Protein AF-A0A958V125-F1 (afdb_monomer)

pLDDT: mean 87.2, std 12.67, range [40.59, 97.62]

Foldseek 3Di:
DPDDQDPVNVQVVVCVVVVHAPFDRVDDPDCVSVPHDDDDDDDDDADQQCPLPAHPVVCVVQVHDSNDNQQQPQPNHPPHGVVRVRVVVVCVVVVVVVVD

Solvent-accessible surface area (backbone atoms only — not comparable to full-atom values): 6417 Å² total; per-residue (Å²): 124,85,80,83,68,52,77,66,53,52,47,54,52,51,23,62,77,68,77,47,50,94,43,81,87,64,66,74,94,46,60,66,69,75,76,41,76,81,84,75,85,80,72,86,75,74,64,46,77,52,69,56,83,60,38,41,71,59,30,59,76,72,73,49,59,54,78,50,73,47,34,85,37,52,87,84,32,98,87,41,30,37,48,55,52,50,59,51,58,74,47,42,70,61,60,58,66,62,78,113

Radius of gyration: 20.4 Å; Cα contacts (8 Å, |Δi|>4): 77; chains: 1; bounding box: 45×37×43 Å

Secondary structure (DSSP, 8-state):
------HHHHHHHHHHHHT--SSTTS--SSGGGGT-S-----PPPPP-SS-SSS-HHHHHHHT--TTS--TTS-SS-SSS-HHHHHHHHHHHHHHHHT--

Sequence (100 aa):
MVRFRDSVDMRIINDTEHGSTTYKNGIIDSQNDVGGWPVLKLEKAAPDADGDGIPDSWEKEHSLNINENDAAMFTLSDTYTNIEVYANSLVQEIAENEYK

Mean predicted aligned error: 8.01 Å

Structure (mmCIF, N/CA/C/O backbone):
data_AF-A0A958V125-F1
#
_entry.id   AF-A0A958V125-F1
#
loop_
_atom_site.group_PDB
_atom_site.id
_atom_site.type_symbol
_atom_site.label_atom_id
_atom_site.label_alt_id
_atom_site.label_comp_id
_atom_site.label_asym_id
_atom_site.label_entity_id
_atom_site.label_seq_id
_atom_site.pdbx_PDB_ins_code
_atom_site.Cartn_x
_atom_site.Cartn_y
_atom_site.Cartn_z
_atom_site.occupancy
_atom_site.B_iso_or_equiv
_atom_site.auth_seq_id
_atom_site.auth_comp_id
_atom_site.auth_asym_id
_atom_site.auth_atom_id
_atom_site.pdbx_PDB_model_num
ATOM 1 N N . MET A 1 1 ? -6.947 -17.711 6.287 1.00 52.81 1 MET A N 1
ATOM 2 C CA . MET A 1 1 ? -7.487 -16.376 6.624 1.00 52.81 1 MET A CA 1
ATOM 3 C C . MET A 1 1 ? -7.630 -16.266 8.136 1.00 52.81 1 MET A C 1
ATOM 5 O O . MET A 1 1 ? -8.711 -16.540 8.662 1.00 52.81 1 MET A O 1
ATOM 9 N N . VAL A 1 2 ? -6.581 -15.861 8.851 1.00 48.44 2 VAL A N 1
ATOM 10 C CA . VAL A 1 2 ? -6.744 -15.369 10.222 1.00 48.44 2 VAL A CA 1
ATOM 11 C C . VAL A 1 2 ? -7.346 -13.973 10.125 1.00 48.44 2 VAL A C 1
ATOM 13 O O . VAL A 1 2 ? -6.743 -13.034 9.616 1.00 48.44 2 VAL A O 1
ATOM 16 N N . ARG A 1 3 ? -8.598 -13.832 10.557 1.00 64.19 3 ARG A N 1
ATOM 17 C CA . ARG A 1 3 ? -9.248 -12.522 10.616 1.00 64.19 3 ARG A CA 1
ATOM 18 C C . ARG A 1 3 ? -8.599 -11.726 11.742 1.00 64.19 3 ARG A C 1
ATOM 20 O O . ARG A 1 3 ? -8.932 -11.943 12.904 1.00 64.19 3 ARG A O 1
ATOM 27 N N . PHE A 1 4 ? -7.687 -10.820 11.404 1.00 77.56 4 PHE A N 1
ATOM 28 C CA . PHE A 1 4 ? -7.241 -9.808 12.350 1.00 77.56 4 PHE A CA 1
ATOM 29 C C . PHE A 1 4 ? -8.407 -8.850 12.596 1.00 77.56 4 PHE A C 1
ATOM 31 O O . PHE A 1 4 ? -8.894 -8.217 11.663 1.00 77.56 4 PHE A O 1
ATOM 38 N N . ARG A 1 5 ? -8.903 -8.826 13.834 1.00 84.69 5 ARG A N 1
ATOM 39 C CA . ARG A 1 5 ? -9.929 -7.883 14.280 1.00 84.69 5 ARG A CA 1
ATOM 40 C C . ARG A 1 5 ? -9.227 -6.767 15.028 1.00 84.69 5 ARG A C 1
ATOM 42 O O . ARG A 1 5 ? -8.599 -7.032 16.054 1.00 84.69 5 ARG A O 1
ATOM 49 N N . ASP A 1 6 ? -9.316 -5.551 14.514 1.00 83.88 6 ASP A N 1
ATOM 50 C CA . ASP A 1 6 ? -8.780 -4.393 15.216 1.00 83.88 6 ASP A CA 1
ATOM 51 C C . ASP A 1 6 ? -9.735 -3.909 16.328 1.00 83.88 6 ASP A C 1
ATOM 53 O O . ASP A 1 6 ? -10.769 -4.516 16.631 1.00 83.88 6 ASP A O 1
ATOM 57 N N . SER A 1 7 ? -9.379 -2.814 16.998 1.00 84.38 7 SER A N 1
ATOM 58 C CA . SER A 1 7 ? -10.215 -2.255 18.064 1.00 84.38 7 SER A CA 1
ATOM 59 C C . SER A 1 7 ? -11.578 -1.763 17.562 1.00 84.38 7 SER A C 1
ATOM 61 O O . SER A 1 7 ? -12.550 -1.782 18.321 1.00 84.38 7 SER A O 1
ATOM 63 N N . VAL A 1 8 ? -11.670 -1.343 16.298 1.00 85.12 8 VAL A N 1
ATOM 64 C CA . VAL A 1 8 ? -12.912 -0.891 15.668 1.00 85.12 8 VAL A CA 1
ATOM 65 C C . VAL A 1 8 ? -13.800 -2.092 15.369 1.00 85.12 8 VAL A C 1
ATOM 67 O O . VAL A 1 8 ? -14.969 -2.082 15.753 1.00 85.12 8 VAL A O 1
ATOM 70 N N . ASP A 1 9 ? -13.247 -3.145 14.772 1.00 88.06 9 ASP A N 1
ATOM 71 C CA . ASP A 1 9 ? -13.936 -4.416 14.554 1.00 88.06 9 ASP A CA 1
ATOM 72 C C . ASP A 1 9 ? -14.540 -4.966 15.851 1.00 88.06 9 ASP A C 1
ATOM 74 O O . ASP A 1 9 ? -15.724 -5.308 15.906 1.00 88.06 9 ASP A O 1
ATOM 78 N N . MET A 1 10 ? -13.722 -5.041 16.906 1.00 89.44 10 MET A N 1
ATOM 79 C CA . MET A 1 10 ? -14.131 -5.578 18.204 1.00 89.44 10 MET A CA 1
ATOM 80 C C . MET A 1 10 ? -15.271 -4.768 18.818 1.00 89.44 10 MET A C 1
ATOM 82 O O . MET A 1 10 ? -16.217 -5.343 19.357 1.00 89.44 10 MET A O 1
ATOM 86 N N . ARG A 1 11 ? -15.221 -3.437 18.690 1.00 88.75 11 ARG A N 1
ATOM 87 C CA . ARG A 1 11 ? -16.301 -2.560 19.147 1.00 88.75 11 ARG A CA 1
ATOM 88 C C . ARG A 1 11 ? -17.607 -2.851 18.417 1.00 88.75 11 ARG A C 1
ATOM 90 O O . ARG A 1 11 ? -18.635 -3.003 19.066 1.00 88.75 11 ARG A O 1
ATOM 97 N N . ILE A 1 12 ? -17.575 -2.923 17.085 1.00 88.56 12 ILE A N 1
ATOM 98 C CA . ILE A 1 12 ? -18.785 -3.143 16.283 1.00 88.56 12 ILE A CA 1
ATOM 99 C C . ILE A 1 12 ? -19.406 -4.508 16.589 1.00 88.56 12 ILE A C 1
ATOM 101 O O . ILE A 1 12 ? -20.628 -4.605 16.700 1.00 88.56 12 ILE A O 1
ATOM 105 N N . ILE A 1 13 ? -18.583 -5.544 16.777 1.00 91.44 13 ILE A N 1
ATOM 106 C CA . ILE A 1 13 ? -19.057 -6.867 17.202 1.00 91.44 13 ILE A CA 1
ATOM 107 C C . ILE A 1 13 ? -19.780 -6.764 18.549 1.00 91.44 13 ILE A C 1
ATOM 109 O O . ILE A 1 13 ? -20.919 -7.209 18.655 1.00 91.44 13 ILE A O 1
ATOM 113 N N . ASN A 1 14 ? -19.157 -6.126 19.543 1.00 92.06 14 ASN A N 1
ATOM 114 C CA . ASN A 1 14 ? -19.729 -5.999 20.880 1.00 92.06 14 ASN A CA 1
ATOM 115 C C . ASN A 1 14 ? -21.041 -5.194 20.887 1.00 92.06 14 ASN A C 1
ATOM 117 O O . ASN A 1 14 ? -22.019 -5.627 21.490 1.00 92.06 14 ASN A O 1
ATOM 121 N N . ASP A 1 15 ? -21.080 -4.055 20.192 1.00 92.44 15 ASP A N 1
ATOM 122 C CA . ASP A 1 15 ? -22.279 -3.216 20.062 1.00 92.44 15 ASP A CA 1
ATOM 123 C C . ASP A 1 15 ? -23.436 -3.990 19.414 1.00 92.44 15 ASP A C 1
ATOM 125 O O . ASP A 1 15 ? -24.571 -3.958 19.894 1.00 92.44 15 ASP A O 1
ATOM 129 N N . THR A 1 16 ? -23.127 -4.759 18.366 1.00 91.88 16 THR A N 1
ATOM 130 C CA . THR A 1 16 ? -24.107 -5.597 17.664 1.00 91.88 16 THR A CA 1
ATOM 131 C C . THR A 1 16 ? -24.628 -6.723 18.555 1.00 91.88 16 THR A C 1
ATOM 133 O O . THR A 1 16 ? -25.833 -6.959 18.597 1.00 91.88 16 THR A O 1
ATOM 136 N N . GLU A 1 17 ? -23.741 -7.411 19.278 1.00 95.56 17 GLU A N 1
ATOM 137 C CA . GLU A 1 17 ? -24.094 -8.538 20.149 1.00 95.56 17 GLU A CA 1
ATOM 138 C C . GLU A 1 17 ? -24.990 -8.109 21.319 1.00 95.56 17 GLU A C 1
ATOM 140 O O . GLU A 1 17 ? -25.928 -8.820 21.678 1.00 95.56 17 GLU A O 1
ATOM 145 N N . HIS A 1 18 ? -24.749 -6.921 21.875 1.00 93.62 18 HIS A N 1
ATOM 146 C CA . HIS A 1 18 ? -25.472 -6.423 23.046 1.00 93.62 18 HIS A CA 1
ATOM 147 C C . HIS A 1 18 ? -26.650 -5.504 22.693 1.00 93.62 18 HIS A C 1
ATOM 149 O O . HIS A 1 18 ? -27.368 -5.060 23.591 1.00 93.62 18 HIS A O 1
ATOM 155 N N . GLY A 1 19 ? -26.860 -5.201 21.406 1.00 91.12 19 GLY A N 1
ATOM 156 C CA . GLY A 1 19 ? -27.869 -4.235 20.963 1.00 91.12 19 GLY A CA 1
ATOM 157 C C . GLY A 1 19 ? -27.649 -2.840 21.5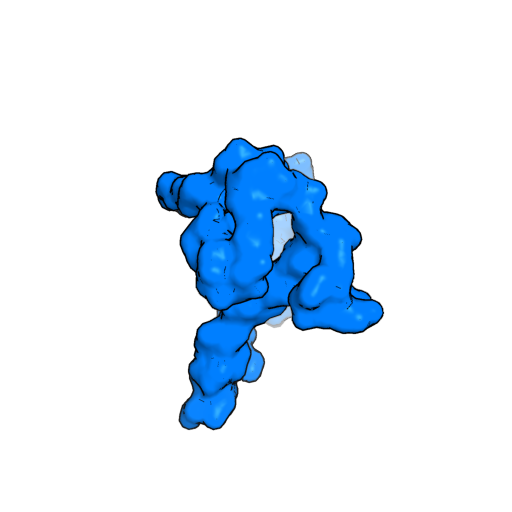57 1.00 91.12 19 GLY A C 1
ATOM 158 O O . GLY A 1 19 ? -28.610 -2.111 21.806 1.00 91.12 19 GLY A O 1
ATOM 159 N N . SER A 1 20 ? -26.392 -2.492 21.834 1.00 91.50 20 SER A N 1
ATOM 160 C CA . SER A 1 20 ? -25.980 -1.235 22.453 1.00 91.50 20 SER A CA 1
ATOM 161 C C . SER A 1 20 ? -25.103 -0.429 21.508 1.00 91.50 20 SER A C 1
ATOM 163 O O . SER A 1 20 ? -24.631 -0.927 20.493 1.00 91.50 20 SER A O 1
ATOM 165 N N . THR A 1 21 ? -24.846 0.825 21.858 1.00 88.88 21 THR A N 1
ATOM 166 C CA . THR A 1 21 ? -23.938 1.680 21.096 1.00 88.88 21 THR A CA 1
ATOM 167 C C . THR A 1 21 ? -22.880 2.229 22.032 1.00 88.88 21 THR A C 1
ATOM 169 O O . THR A 1 21 ? -23.212 2.934 22.986 1.00 88.88 21 THR A O 1
ATOM 172 N N . THR A 1 22 ? -21.610 1.939 21.757 1.00 86.56 22 THR A N 1
ATOM 173 C CA . THR A 1 22 ? -20.486 2.433 22.564 1.00 86.56 22 THR A CA 1
ATOM 174 C C . THR A 1 22 ? -20.405 3.964 22.524 1.00 86.56 22 THR A C 1
ATOM 176 O O . THR A 1 22 ? -20.009 4.589 23.507 1.00 86.56 22 THR A O 1
ATOM 179 N N . TYR A 1 23 ? -20.815 4.586 21.413 1.00 84.25 23 TYR A N 1
ATOM 180 C CA . TYR A 1 23 ? -20.732 6.033 21.222 1.00 84.25 23 TYR A CA 1
ATOM 181 C C . TYR A 1 23 ? -22.076 6.645 20.822 1.00 84.25 23 TYR A C 1
ATOM 183 O O . TYR A 1 23 ? -22.735 6.177 19.892 1.00 84.25 23 TYR A O 1
ATOM 191 N N . LYS A 1 24 ? -22.446 7.732 21.516 1.00 80.75 24 LYS A N 1
ATOM 192 C CA . LYS A 1 24 ? -23.682 8.508 21.309 1.00 80.75 24 LYS A CA 1
ATOM 193 C C . LYS A 1 24 ? -24.912 7.589 21.211 1.00 80.75 24 LYS A C 1
ATOM 195 O O . LYS A 1 24 ? -25.148 6.780 22.100 1.00 80.75 24 LYS A O 1
ATOM 200 N N . ASN A 1 25 ? -25.697 7.741 20.150 1.00 84.44 25 ASN A N 1
ATOM 201 C CA . ASN A 1 25 ? -26.846 6.919 19.781 1.00 84.44 25 ASN A CA 1
ATOM 202 C C . ASN A 1 25 ? -26.513 5.977 18.606 1.00 84.44 25 ASN A C 1
ATOM 204 O O . ASN A 1 25 ? -27.395 5.640 17.819 1.00 84.44 25 ASN A O 1
ATOM 208 N N . GLY A 1 26 ? -25.237 5.609 18.444 1.00 81.12 26 GLY A N 1
ATOM 209 C CA . GLY A 1 26 ? -24.745 4.767 17.349 1.00 81.12 26 GLY A CA 1
ATOM 210 C C . GLY A 1 26 ? -24.359 5.523 16.080 1.00 81.12 26 GLY A C 1
ATOM 211 O O . GLY A 1 26 ? -23.776 4.924 15.180 1.00 81.12 26 GLY A O 1
ATOM 212 N N . ILE A 1 27 ? -24.632 6.827 16.006 1.00 85.00 27 ILE A N 1
ATOM 213 C CA . ILE A 1 27 ? -24.209 7.688 14.900 1.00 85.00 27 ILE A CA 1
ATOM 214 C C . ILE A 1 27 ? -23.101 8.606 15.411 1.00 85.00 27 ILE A C 1
ATOM 216 O O . ILE A 1 27 ? -23.258 9.284 16.427 1.00 85.00 27 ILE A O 1
ATOM 220 N N . ILE A 1 28 ? -21.970 8.597 14.711 1.00 85.81 28 ILE A N 1
ATOM 221 C CA . ILE A 1 28 ? -20.823 9.454 15.013 1.00 85.81 28 ILE A CA 1
ATOM 222 C C . ILE A 1 28 ? -20.819 10.635 14.043 1.00 85.81 28 ILE A C 1
ATOM 224 O O . ILE A 1 28 ? -21.074 10.462 12.853 1.00 85.81 28 ILE A O 1
ATOM 228 N N . ASP A 1 29 ? -20.529 11.827 14.553 1.00 89.12 29 ASP A N 1
ATOM 229 C CA . ASP A 1 29 ? -20.478 13.070 13.772 1.00 89.12 29 ASP A CA 1
ATOM 230 C C . ASP A 1 29 ? -19.039 13.393 13.335 1.00 89.12 29 ASP A C 1
ATOM 232 O O . ASP A 1 29 ? -18.806 14.221 12.455 1.00 89.12 29 ASP A O 1
ATOM 236 N N . SER A 1 30 ? -18.053 12.747 13.965 1.00 89.44 30 SER A N 1
ATOM 237 C CA . SER A 1 30 ? -16.632 12.873 13.651 1.00 89.44 30 SER A CA 1
ATOM 238 C C . SER A 1 30 ? -15.882 11.591 14.006 1.00 89.44 30 SER A C 1
ATOM 240 O O . SER A 1 30 ? -16.228 10.895 14.958 1.00 89.44 30 SER A O 1
ATOM 242 N N . GLN A 1 31 ? -14.773 11.330 13.309 1.00 88.06 31 GLN A N 1
ATOM 243 C CA . GLN A 1 31 ? -13.798 10.306 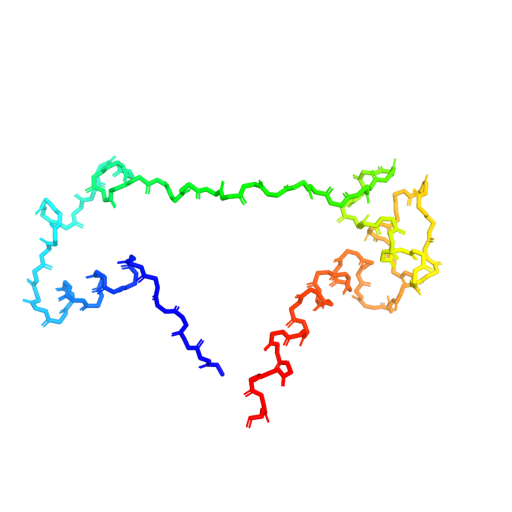13.691 1.00 88.06 31 GLN A CA 1
ATOM 244 C C . GLN A 1 31 ? -13.322 10.462 15.143 1.00 88.06 31 GLN A C 1
ATOM 246 O O . GLN A 1 31 ? -13.008 9.475 15.804 1.00 88.06 31 GLN A O 1
ATOM 251 N N . ASN A 1 32 ? -13.300 11.691 15.667 1.00 89.12 32 ASN A N 1
ATOM 252 C CA . ASN A 1 32 ? -12.881 11.961 17.040 1.00 89.12 32 ASN A CA 1
ATOM 253 C C . ASN A 1 32 ? -13.844 11.364 18.076 1.00 89.12 32 ASN A C 1
ATOM 255 O O . ASN A 1 32 ? -13.407 11.056 19.182 1.00 89.12 32 ASN A O 1
ATOM 259 N N . ASP A 1 33 ? -15.111 11.129 17.717 1.00 86.25 33 ASP A N 1
ATOM 260 C CA . ASP A 1 33 ? -16.087 10.487 18.605 1.00 86.25 33 ASP A CA 1
ATOM 261 C C . ASP A 1 33 ? -15.702 9.037 18.938 1.00 86.25 33 ASP A C 1
ATOM 263 O O . ASP A 1 33 ? -16.192 8.487 19.918 1.00 86.25 33 ASP A O 1
ATOM 267 N N . VAL A 1 34 ? -14.819 8.421 18.141 1.00 84.88 34 VAL A N 1
ATOM 268 C CA . VAL A 1 34 ? -14.392 7.020 18.284 1.00 84.88 34 VAL A CA 1
ATOM 269 C C . VAL A 1 34 ? -12.889 6.855 18.495 1.00 84.88 34 VAL A C 1
ATOM 271 O O . VAL A 1 34 ? -12.351 5.769 18.287 1.00 84.88 34 VAL A O 1
ATOM 274 N N . GLY A 1 35 ? -12.207 7.926 18.908 1.00 84.00 35 GLY A N 1
ATOM 275 C CA . GLY A 1 35 ? -10.764 7.917 19.171 1.00 84.00 35 GLY A CA 1
ATOM 276 C C . GLY A 1 35 ? -9.886 8.422 18.023 1.00 84.00 35 GLY A C 1
ATOM 277 O O . GLY A 1 35 ? -8.669 8.460 18.176 1.00 84.00 35 GLY A O 1
ATOM 278 N N . GLY A 1 36 ? -10.477 8.877 16.916 1.00 88.31 36 GLY A N 1
ATOM 279 C CA . GLY A 1 36 ? -9.757 9.479 15.797 1.00 88.31 36 GLY A CA 1
ATOM 280 C C . GLY A 1 36 ? -9.189 8.470 14.800 1.00 88.31 36 GLY A C 1
ATOM 281 O O . GLY A 1 36 ? -9.438 7.268 14.877 1.00 88.31 36 GLY A O 1
ATOM 282 N N . TRP A 1 37 ? -8.424 8.982 13.834 1.00 85.75 37 TRP A N 1
ATOM 283 C CA . TRP A 1 37 ? -7.650 8.131 12.933 1.00 85.75 37 TRP A CA 1
ATOM 284 C C . TRP A 1 37 ? -6.514 7.451 13.702 1.00 85.75 37 TRP A C 1
ATOM 286 O O . TRP A 1 37 ? -5.900 8.094 14.561 1.00 85.75 37 TRP A O 1
ATOM 296 N N . PRO A 1 38 ? -6.190 6.185 13.392 1.00 82.75 38 PRO A N 1
ATOM 297 C CA . PRO A 1 38 ? -5.019 5.553 13.970 1.00 82.75 38 PRO A CA 1
ATOM 298 C C . PRO A 1 38 ? -3.772 6.366 13.613 1.00 82.75 38 PRO A C 1
ATOM 300 O O . PRO A 1 38 ? -3.608 6.831 12.483 1.00 82.75 38 PRO A O 1
ATOM 303 N N . VAL A 1 39 ? -2.877 6.533 14.584 1.00 83.81 39 VAL A N 1
ATOM 304 C CA . VAL A 1 39 ? -1.569 7.135 14.324 1.00 83.81 39 VAL A CA 1
ATOM 305 C C . VAL A 1 39 ? -0.752 6.127 13.528 1.00 83.81 39 VAL A C 1
ATOM 307 O O . VAL A 1 39 ? -0.329 5.100 14.060 1.00 83.81 39 VAL A O 1
ATOM 310 N N . LEU A 1 40 ? -0.537 6.419 12.248 1.00 82.56 40 LEU A N 1
ATOM 311 C CA . LEU A 1 40 ? 0.314 5.600 11.397 1.00 82.56 40 LEU A CA 1
ATOM 312 C C . LEU A 1 40 ? 1.766 5.784 11.835 1.00 82.56 40 LEU A C 1
ATOM 314 O O . LEU A 1 40 ? 2.302 6.894 11.822 1.00 82.56 40 LEU A O 1
ATOM 318 N N . LYS A 1 41 ? 2.407 4.687 12.242 1.00 82.31 41 LYS A N 1
ATOM 319 C CA . LYS A 1 41 ? 3.853 4.674 12.454 1.00 82.31 41 LYS A CA 1
ATOM 320 C C . LYS A 1 41 ? 4.512 4.739 11.085 1.00 82.31 41 LYS A C 1
ATOM 322 O O . LYS A 1 41 ? 4.490 3.766 10.342 1.00 82.31 41 LYS A O 1
ATOM 327 N N . LEU A 1 42 ? 5.044 5.907 10.752 1.00 80.44 42 LEU A N 1
ATOM 328 C CA . LEU A 1 42 ? 5.793 6.098 9.522 1.00 80.44 42 LEU A CA 1
ATOM 329 C C . LEU A 1 42 ? 7.199 5.546 9.724 1.00 80.44 42 LEU A C 1
ATOM 331 O O . LEU A 1 42 ? 7.962 6.053 10.548 1.00 80.44 42 LEU A O 1
ATOM 335 N N . GLU A 1 43 ? 7.534 4.514 8.968 1.00 83.56 43 GLU A N 1
ATOM 336 C CA . GLU A 1 43 ? 8.921 4.130 8.756 1.00 83.56 43 GLU A CA 1
ATOM 337 C C . GLU A 1 43 ? 9.479 4.885 7.547 1.00 83.56 43 GLU A C 1
ATOM 339 O O . GLU A 1 43 ? 8.739 5.485 6.761 1.00 83.56 43 GLU A O 1
ATOM 344 N N . LYS A 1 44 ? 10.806 4.913 7.416 1.00 87.69 44 LYS A N 1
ATOM 345 C CA . LYS A 1 44 ? 11.433 5.524 6.246 1.00 87.69 44 LYS A CA 1
ATOM 346 C C . LYS A 1 44 ? 11.077 4.675 5.024 1.00 87.69 44 LYS A C 1
ATOM 348 O O . LYS A 1 44 ? 11.424 3.499 4.993 1.00 87.69 44 LYS A O 1
ATOM 353 N N . ALA A 1 45 ? 10.422 5.282 4.036 1.00 87.56 45 ALA A N 1
ATOM 354 C CA . ALA A 1 45 ? 10.125 4.615 2.775 1.00 87.56 45 ALA A CA 1
ATOM 355 C C . ALA A 1 45 ? 11.419 4.135 2.095 1.00 87.56 45 ALA A C 1
ATOM 357 O O . ALA A 1 45 ? 12.479 4.762 2.241 1.00 87.56 45 ALA A O 1
ATOM 358 N N . ALA A 1 46 ? 11.327 3.021 1.368 1.00 93.00 46 ALA A N 1
ATOM 359 C CA . ALA A 1 46 ? 12.425 2.558 0.533 1.00 93.00 46 ALA A CA 1
ATOM 360 C C . ALA A 1 46 ? 12.734 3.604 -0.560 1.00 93.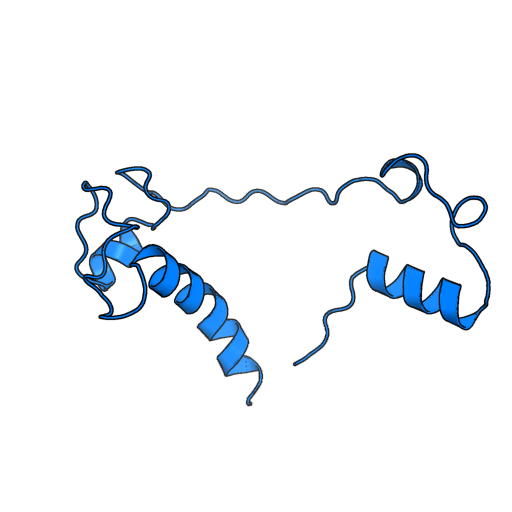00 46 ALA A C 1
ATOM 362 O O . ALA A 1 46 ? 11.829 4.339 -0.958 1.00 93.00 46 ALA A O 1
ATOM 363 N N . PRO A 1 47 ? 13.997 3.726 -1.006 1.00 96.19 47 PRO A N 1
ATOM 364 C CA . PRO A 1 47 ? 14.336 4.569 -2.148 1.00 96.19 47 PRO A CA 1
ATOM 365 C C . PRO A 1 47 ? 13.567 4.142 -3.405 1.00 96.19 47 PRO A C 1
ATOM 367 O O . PRO A 1 47 ? 13.441 2.944 -3.653 1.00 96.19 47 PRO A O 1
ATOM 370 N N . ASP A 1 48 ? 13.091 5.138 -4.140 1.00 96.38 48 ASP A N 1
ATOM 371 C CA . ASP A 1 48 ? 12.379 5.058 -5.417 1.00 96.38 48 ASP A CA 1
ATOM 372 C C . ASP A 1 48 ? 12.872 6.271 -6.228 1.00 96.38 48 ASP A C 1
ATOM 374 O O . ASP A 1 48 ? 12.600 7.426 -5.867 1.00 96.38 48 ASP A O 1
ATOM 378 N N . ALA A 1 49 ? 13.762 6.025 -7.187 1.00 96.62 49 ALA A N 1
ATOM 379 C CA . ALA A 1 49 ? 14.544 7.060 -7.853 1.00 96.62 49 ALA A CA 1
ATOM 380 C C . ALA A 1 49 ? 13.790 7.772 -8.987 1.00 96.62 49 ALA A C 1
ATOM 382 O O . ALA A 1 49 ? 14.056 8.958 -9.224 1.00 96.62 49 ALA A O 1
ATOM 383 N N . ASP A 1 50 ? 12.845 7.107 -9.648 1.00 95.50 50 ASP A N 1
ATOM 384 C CA . ASP A 1 50 ? 11.992 7.700 -10.685 1.00 95.50 50 ASP A CA 1
ATOM 385 C C . ASP A 1 50 ? 10.582 8.073 -10.198 1.00 95.50 50 ASP A C 1
ATOM 387 O O . ASP A 1 50 ? 9.860 8.800 -10.894 1.00 95.50 50 ASP A O 1
ATOM 391 N N . GLY A 1 51 ? 10.236 7.693 -8.967 1.00 96.19 51 GLY A N 1
ATOM 392 C CA . GLY A 1 51 ? 9.007 8.080 -8.290 1.00 96.19 51 GLY A CA 1
ATOM 393 C C . GLY A 1 51 ? 7.777 7.364 -8.834 1.00 96.19 51 GLY A C 1
ATOM 394 O O . GLY A 1 51 ? 6.688 7.952 -8.813 1.00 96.19 51 GLY A O 1
ATOM 395 N N . ASP A 1 52 ? 7.935 6.160 -9.380 1.00 95.44 52 ASP A N 1
ATOM 396 C CA . ASP A 1 52 ? 6.846 5.390 -9.976 1.00 95.44 52 ASP A CA 1
ATOM 397 C C . ASP A 1 52 ? 6.067 4.519 -8.971 1.00 95.44 52 ASP A C 1
ATOM 399 O O . ASP A 1 52 ? 4.969 4.034 -9.274 1.00 95.44 52 ASP A O 1
ATOM 403 N N . GLY A 1 53 ? 6.567 4.426 -7.735 1.00 94.44 53 GLY A N 1
ATOM 404 C CA . GLY A 1 53 ? 5.967 3.681 -6.636 1.00 94.44 53 GLY A CA 1
ATOM 405 C C . GLY A 1 53 ? 6.565 2.292 -6.403 1.00 94.44 53 GLY A C 1
ATOM 406 O O . GLY A 1 53 ? 6.107 1.607 -5.478 1.00 94.44 53 GLY A O 1
ATOM 407 N N . ILE A 1 54 ? 7.569 1.875 -7.180 1.00 96.38 54 ILE A N 1
ATOM 408 C CA . ILE A 1 54 ? 8.306 0.622 -7.006 1.00 96.38 54 ILE A CA 1
ATOM 409 C C . ILE A 1 54 ? 9.694 0.922 -6.397 1.00 96.38 54 ILE A C 1
ATOM 411 O O . ILE A 1 54 ? 10.401 1.809 -6.852 1.00 96.38 54 ILE A O 1
ATOM 415 N N . PRO A 1 55 ? 10.132 0.219 -5.333 1.00 97.38 55 PRO A N 1
ATOM 416 C CA . PRO A 1 55 ? 11.456 0.450 -4.758 1.00 97.38 55 PRO A CA 1
ATOM 417 C C . PRO A 1 55 ? 12.612 0.021 -5.672 1.00 97.38 55 PRO A C 1
ATOM 419 O O . PRO A 1 55 ? 12.621 -1.121 -6.142 1.00 97.38 55 PRO A O 1
ATOM 422 N N . ASP A 1 56 ? 13.686 0.822 -5.726 1.00 97.50 56 ASP A N 1
ATOM 423 C CA . ASP A 1 56 ? 14.892 0.567 -6.540 1.00 97.50 56 ASP A CA 1
ATOM 424 C C . ASP A 1 56 ? 15.467 -0.850 -6.352 1.00 97.50 56 ASP A C 1
ATOM 426 O O . ASP A 1 56 ? 16.090 -1.436 -7.242 1.00 97.50 56 ASP A O 1
ATOM 430 N N . SER A 1 57 ? 15.392 -1.380 -5.124 1.00 96.56 57 SER A N 1
ATOM 431 C CA . SER A 1 57 ? 15.912 -2.711 -4.798 1.00 96.56 57 SER A CA 1
ATOM 432 C C . SER A 1 57 ? 15.073 -3.820 -5.418 1.00 96.56 57 SER A C 1
ATOM 434 O O . SER A 1 57 ? 15.635 -4.817 -5.862 1.00 96.56 57 SER A O 1
ATOM 436 N N . TRP A 1 58 ? 13.752 -3.639 -5.440 1.00 96.38 58 TRP A N 1
ATOM 437 C CA . TRP A 1 58 ? 12.823 -4.602 -6.015 1.00 96.38 58 TRP A CA 1
ATOM 438 C C . TRP A 1 58 ? 12.935 -4.598 -7.537 1.00 96.38 58 TRP A C 1
ATOM 440 O O . TRP A 1 58 ? 13.051 -5.658 -8.148 1.00 96.38 58 TRP A O 1
ATOM 450 N N . GLU A 1 59 ? 13.015 -3.413 -8.140 1.00 97.19 59 GLU A N 1
ATOM 451 C CA . GLU A 1 59 ? 13.240 -3.253 -9.576 1.00 97.19 59 GLU A CA 1
ATOM 452 C C . GLU A 1 59 ? 14.528 -3.933 -10.049 1.00 97.19 59 GLU A C 1
ATOM 454 O O . GLU A 1 59 ? 14.513 -4.688 -11.021 1.00 97.19 59 GLU A O 1
ATOM 459 N N . LYS A 1 60 ? 15.642 -3.748 -9.325 1.00 96.50 60 LYS A N 1
ATOM 460 C CA . LYS A 1 60 ? 16.924 -4.410 -9.637 1.00 96.50 60 LYS A CA 1
ATOM 461 C C . LYS A 1 60 ? 16.831 -5.930 -9.600 1.00 96.50 60 LYS A C 1
ATOM 463 O O . LYS A 1 60 ? 17.475 -6.592 -10.410 1.00 96.50 60 LYS A O 1
ATOM 468 N N . GLU A 1 61 ? 16.074 -6.480 -8.657 1.00 96.25 61 GLU A N 1
ATOM 469 C CA . GLU A 1 6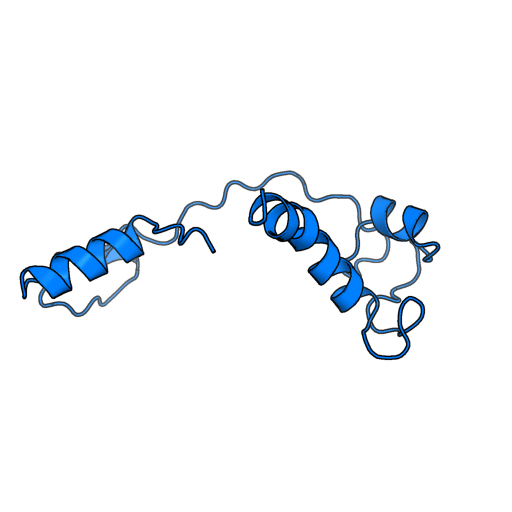1 ? 15.857 -7.925 -8.553 1.00 96.25 61 GLU A CA 1
ATOM 470 C C . GLU A 1 61 ? 15.013 -8.456 -9.722 1.00 96.25 61 GLU A C 1
ATOM 472 O O . GLU A 1 61 ? 15.285 -9.539 -10.239 1.00 96.25 61 GLU A O 1
ATOM 477 N N . HIS A 1 62 ? 14.059 -7.655 -10.199 1.00 95.25 62 HIS A N 1
ATOM 478 C CA . HIS A 1 62 ? 13.140 -8.006 -11.283 1.00 95.25 62 HIS A CA 1
ATOM 479 C C . HIS A 1 62 ? 13.598 -7.505 -12.663 1.00 95.25 62 HIS A C 1
ATOM 481 O O . HIS A 1 62 ? 12.888 -7.672 -13.649 1.00 95.25 62 HIS A O 1
ATOM 487 N N . SER A 1 63 ? 14.825 -6.978 -12.765 1.00 95.69 63 SER A N 1
ATOM 488 C CA . SER A 1 63 ? 15.431 -6.472 -14.008 1.00 95.69 63 SER A CA 1
ATOM 489 C C . SER A 1 63 ? 14.680 -5.300 -14.666 1.00 95.69 63 SER A C 1
ATOM 491 O O . SER A 1 63 ? 14.712 -5.168 -15.890 1.00 95.69 63 SER A O 1
ATOM 493 N N . LEU A 1 64 ? 14.041 -4.447 -13.859 1.00 95.38 64 LEU A N 1
ATOM 494 C CA . LEU A 1 64 ? 13.470 -3.160 -14.277 1.00 95.38 64 LEU A CA 1
ATOM 495 C C . LEU A 1 64 ? 14.507 -2.028 -14.214 1.00 95.38 64 LEU A C 1
ATOM 497 O O . LEU A 1 64 ? 15.625 -2.204 -13.707 1.00 95.38 64 LEU A O 1
ATOM 501 N N . ASN A 1 65 ? 14.160 -0.875 -14.783 1.00 94.62 65 ASN A N 1
ATOM 502 C CA . ASN A 1 65 ? 15.044 0.280 -14.866 1.00 94.62 65 ASN A CA 1
ATOM 503 C C . ASN A 1 65 ? 14.703 1.328 -13.803 1.00 94.62 65 ASN A C 1
ATOM 505 O O . ASN A 1 65 ? 13.864 2.176 -14.043 1.00 94.62 65 ASN A O 1
ATOM 509 N N . ILE A 1 66 ? 15.521 1.387 -12.749 1.00 96.81 66 ILE A N 1
ATOM 510 C CA . ILE A 1 66 ? 15.367 2.302 -11.597 1.00 96.81 66 ILE A CA 1
ATOM 511 C C . ILE A 1 66 ? 15.323 3.813 -11.899 1.00 96.81 66 ILE A C 1
ATOM 513 O O . ILE A 1 66 ? 15.328 4.627 -10.983 1.00 96.81 66 ILE A O 1
ATOM 517 N N . ASN A 1 67 ? 15.506 4.230 -13.151 1.00 97.12 67 ASN A N 1
ATOM 518 C CA . ASN A 1 67 ? 15.478 5.646 -13.534 1.00 97.12 67 ASN A CA 1
ATOM 519 C C . ASN A 1 67 ? 14.386 5.928 -14.573 1.00 97.12 67 ASN A C 1
ATOM 521 O O . ASN A 1 67 ? 14.421 6.977 -15.227 1.00 97.12 67 ASN A O 1
ATOM 525 N N . GLU A 1 68 ? 13.483 4.984 -14.799 1.00 96.75 68 GLU A N 1
ATOM 526 C CA . GLU A 1 68 ? 12.446 5.048 -15.810 1.00 96.75 68 GLU A CA 1
ATOM 527 C C . GLU A 1 68 ? 11.125 4.608 -15.205 1.00 96.75 68 GLU A C 1
ATOM 529 O O . GLU A 1 68 ? 10.938 3.440 -14.912 1.00 96.75 68 GLU A O 1
ATOM 534 N N . ASN A 1 69 ? 10.186 5.551 -15.140 1.00 96.75 69 ASN A N 1
ATOM 535 C CA . ASN A 1 69 ? 8.835 5.310 -14.656 1.00 96.75 69 ASN A CA 1
ATOM 536 C C . ASN A 1 69 ? 8.105 4.298 -15.557 1.00 96.75 69 ASN A C 1
ATOM 538 O O . ASN A 1 69 ? 7.449 4.669 -16.541 1.00 96.75 69 ASN A O 1
ATOM 542 N N . ASP A 1 70 ? 8.270 3.019 -15.233 1.00 96.00 70 ASP A N 1
ATOM 543 C 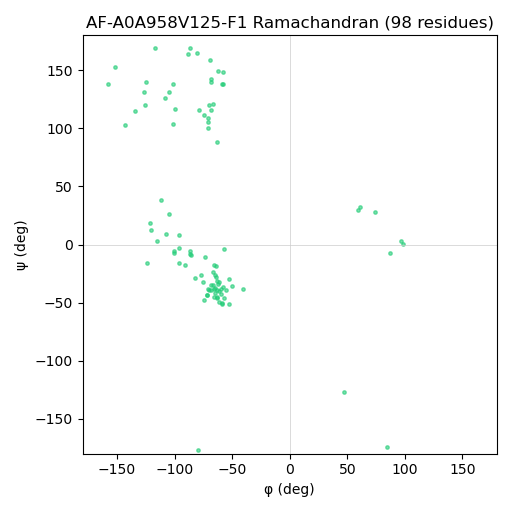CA . ASP A 1 70 ? 7.792 1.874 -15.995 1.00 96.00 70 ASP A CA 1
ATOM 544 C C . ASP A 1 70 ? 6.735 1.064 -15.230 1.00 96.00 70 ASP A C 1
ATOM 546 O O . ASP A 1 70 ? 6.177 0.116 -15.784 1.00 96.00 70 ASP A O 1
ATOM 550 N N . ALA A 1 71 ? 6.342 1.511 -14.030 1.00 96.31 71 ALA A N 1
ATOM 551 C CA . ALA A 1 71 ? 5.254 0.971 -13.215 1.00 96.31 71 ALA A CA 1
ATOM 552 C C . ALA A 1 71 ? 3.99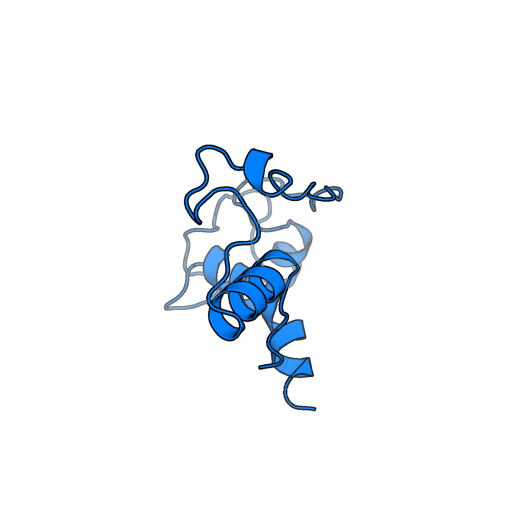1 0.573 -14.000 1.00 96.31 71 ALA A C 1
ATOM 554 O O . ALA A 1 71 ? 3.353 -0.430 -13.676 1.00 96.31 71 ALA A O 1
ATOM 555 N N . ALA A 1 72 ? 3.605 1.348 -15.022 1.00 97.31 72 ALA A N 1
ATOM 556 C CA . ALA A 1 72 ? 2.416 1.101 -15.846 1.00 97.31 72 ALA A CA 1
ATOM 557 C C . ALA A 1 72 ? 2.651 0.156 -17.044 1.00 97.31 72 ALA A C 1
ATOM 559 O O . ALA A 1 72 ? 1.702 -0.169 -17.764 1.00 97.31 72 ALA A O 1
ATOM 560 N N . MET A 1 73 ? 3.894 -0.253 -17.297 1.00 97.25 73 MET A N 1
ATOM 561 C CA . MET A 1 73 ? 4.252 -1.203 -18.345 1.00 97.25 73 MET A CA 1
ATOM 562 C C . MET A 1 73 ? 3.996 -2.646 -17.901 1.00 97.25 73 MET A C 1
ATOM 564 O O . MET A 1 73 ? 3.801 -2.938 -16.727 1.00 97.25 73 MET A O 1
ATOM 568 N N . PHE A 1 74 ? 3.995 -3.549 -18.878 1.00 97.06 74 PHE A N 1
ATOM 569 C CA . PHE A 1 74 ? 3.692 -4.975 -18.731 1.00 97.06 74 PHE A CA 1
ATOM 570 C C . PHE A 1 74 ? 4.953 -5.825 -18.966 1.00 97.06 74 PHE A C 1
ATOM 572 O O . PHE A 1 74 ? 4.912 -6.851 -19.639 1.00 97.06 74 PHE A O 1
ATOM 579 N N . THR A 1 75 ? 6.121 -5.361 -18.508 1.00 95.75 75 THR A N 1
ATOM 580 C CA . THR A 1 75 ? 7.399 -6.030 -18.817 1.00 95.75 75 THR A CA 1
ATOM 581 C C . THR A 1 75 ? 7.620 -7.286 -17.979 1.00 95.75 75 THR A C 1
ATOM 583 O O . THR A 1 75 ? 8.292 -8.209 -18.440 1.00 95.75 75 THR A O 1
ATOM 586 N N . LEU A 1 76 ? 7.024 -7.357 -16.786 1.00 95.31 76 LEU A N 1
ATOM 587 C CA . LEU A 1 76 ? 7.104 -8.524 -15.899 1.00 95.31 76 LEU A CA 1
ATOM 588 C C . LEU A 1 76 ? 5.984 -9.552 -16.115 1.00 95.31 76 LEU A C 1
ATOM 590 O O . LEU A 1 76 ? 6.092 -10.687 -15.649 1.00 95.31 76 LEU A O 1
ATOM 594 N N . SER A 1 77 ? 4.894 -9.167 -16.779 1.00 94.69 77 SER A N 1
ATOM 595 C CA . SER A 1 77 ? 3.708 -10.004 -16.965 1.00 94.69 77 SER A CA 1
ATOM 596 C C . SER A 1 77 ? 2.900 -9.545 -18.171 1.00 94.69 77 SER A C 1
ATOM 598 O O . SER A 1 77 ? 2.635 -8.359 -18.321 1.00 94.69 77 SER A O 1
ATOM 600 N N . ASP A 1 78 ? 2.399 -10.491 -18.966 1.00 94.50 78 ASP A N 1
ATOM 601 C CA . ASP A 1 78 ? 1.556 -10.195 -20.133 1.00 94.50 78 ASP A CA 1
ATOM 602 C C . ASP A 1 78 ? 0.195 -9.566 -19.765 1.00 94.50 78 ASP A C 1
ATOM 604 O O . ASP A 1 78 ? -0.487 -9.013 -20.630 1.00 94.50 78 ASP A O 1
ATOM 608 N N . THR A 1 79 ? -0.242 -9.687 -18.505 1.00 96.44 79 THR A N 1
ATOM 609 C CA . THR A 1 79 ? -1.594 -9.286 -18.067 1.00 96.44 79 THR A CA 1
ATOM 610 C C . THR A 1 79 ? -1.631 -8.285 -16.924 1.00 96.44 79 THR A C 1
ATOM 612 O O . THR A 1 79 ? -2.693 -7.721 -16.677 1.00 96.44 79 THR A O 1
ATOM 615 N N . TYR A 1 80 ? -0.522 -8.096 -16.210 1.00 96.75 80 TYR A N 1
ATOM 616 C CA . TYR A 1 80 ? -0.445 -7.230 -15.034 1.00 96.75 80 TYR A CA 1
ATOM 617 C C . TYR A 1 80 ? 0.655 -6.200 -15.224 1.00 96.75 80 TYR A C 1
ATOM 619 O O . TYR A 1 80 ? 1.723 -6.534 -15.738 1.00 96.75 80 TYR A O 1
ATOM 627 N N . THR A 1 81 ? 0.401 -4.969 -14.796 1.00 97.62 81 THR A N 1
ATOM 628 C CA . THR A 1 81 ? 1.430 -3.931 -14.817 1.00 97.62 81 THR A CA 1
ATOM 629 C C . THR A 1 81 ? 2.522 -4.228 -13.788 1.00 97.62 81 THR A C 1
ATOM 631 O O . THR A 1 81 ? 2.301 -4.963 -12.820 1.00 97.62 81 THR A O 1
ATOM 634 N N . ASN A 1 82 ? 3.708 -3.646 -13.959 1.00 96.81 82 ASN A N 1
ATOM 635 C CA . ASN A 1 82 ? 4.825 -3.825 -13.030 1.00 96.81 82 ASN A CA 1
ATOM 636 C C . ASN A 1 82 ? 4.434 -3.454 -11.590 1.00 96.81 82 ASN A C 1
ATOM 638 O O . ASN A 1 82 ? 4.756 -4.192 -10.657 1.00 96.81 82 ASN A O 1
ATOM 642 N N . ILE A 1 83 ? 3.644 -2.388 -11.411 1.00 96.88 83 ILE A N 1
ATOM 643 C CA . ILE A 1 83 ? 3.139 -1.985 -10.091 1.00 96.88 83 ILE A CA 1
ATOM 644 C C . ILE A 1 83 ? 2.155 -3.000 -9.496 1.00 96.88 83 ILE A C 1
ATOM 646 O O . ILE A 1 83 ? 2.153 -3.221 -8.286 1.00 96.88 83 ILE A O 1
ATOM 650 N N . GLU A 1 84 ? 1.334 -3.660 -10.317 1.00 96.06 84 GLU A N 1
ATOM 651 C CA . GLU A 1 84 ? 0.423 -4.715 -9.857 1.00 96.06 84 GLU A CA 1
ATOM 652 C C . GLU A 1 84 ? 1.191 -5.976 -9.446 1.00 96.06 84 GLU A C 1
ATOM 654 O O . GLU A 1 84 ? 0.868 -6.594 -8.426 1.00 96.06 84 GLU A O 1
ATOM 659 N N . VAL A 1 85 ? 2.238 -6.336 -10.197 1.00 95.81 85 VAL A N 1
ATOM 660 C CA . VAL A 1 85 ? 3.143 -7.442 -9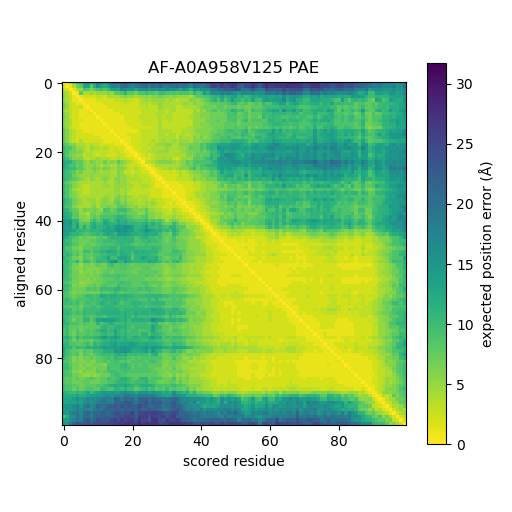.848 1.00 95.81 85 VAL A CA 1
ATOM 661 C C . VAL A 1 85 ? 3.866 -7.142 -8.532 1.00 95.81 85 VAL A C 1
ATOM 663 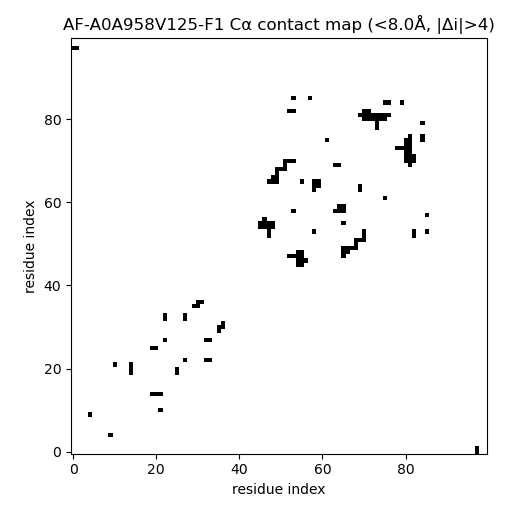O O . VAL A 1 85 ? 3.870 -7.986 -7.632 1.00 95.81 85 VAL A O 1
ATOM 666 N N . TYR A 1 86 ? 4.398 -5.927 -8.375 1.00 95.25 86 TYR A N 1
ATOM 667 C CA . TYR A 1 86 ? 5.015 -5.478 -7.129 1.00 95.25 86 TYR A CA 1
ATOM 668 C C . TYR A 1 86 ? 4.031 -5.533 -5.955 1.00 95.25 86 TYR A C 1
ATOM 670 O O . TYR A 1 86 ? 4.326 -6.177 -4.946 1.00 95.25 86 TYR A O 1
ATOM 678 N N . ALA A 1 87 ? 2.838 -4.948 -6.094 1.00 94.06 87 ALA A N 1
ATOM 679 C CA . ALA A 1 87 ? 1.824 -4.938 -5.040 1.00 94.06 87 ALA A CA 1
ATOM 680 C C . ALA A 1 87 ? 1.429 -6.354 -4.590 1.00 94.06 87 ALA A C 1
ATOM 682 O O . ALA A 1 87 ? 1.221 -6.591 -3.399 1.00 94.06 87 ALA A O 1
ATOM 683 N N . ASN A 1 88 ? 1.368 -7.310 -5.521 1.00 92.25 88 ASN A N 1
ATOM 684 C CA . ASN A 1 88 ? 1.112 -8.711 -5.201 1.00 92.25 88 ASN A CA 1
ATOM 685 C C . ASN A 1 88 ? 2.279 -9.359 -4.427 1.00 92.25 88 ASN A C 1
ATOM 687 O O . ASN A 1 88 ? 2.052 -10.095 -3.467 1.00 92.25 88 ASN A O 1
ATOM 691 N N . SER A 1 89 ? 3.531 -9.041 -4.772 1.00 91.62 89 SER A N 1
ATOM 692 C CA . SER A 1 89 ? 4.702 -9.577 -4.059 1.00 91.62 89 SER A CA 1
ATOM 693 C C . SER A 1 89 ? 4.736 -9.180 -2.574 1.00 91.62 89 SER A C 1
ATOM 695 O O . SER A 1 89 ? 5.136 -9.981 -1.730 1.00 91.62 89 SER A O 1
ATOM 697 N N . LEU A 1 90 ? 4.220 -7.993 -2.226 1.00 89.31 90 LEU A N 1
ATOM 698 C CA . LEU A 1 90 ? 4.176 -7.490 -0.845 1.00 89.31 90 LEU A CA 1
ATOM 699 C C . LEU A 1 90 ? 3.293 -8.321 0.088 1.00 89.31 90 LEU A C 1
ATOM 701 O O . LEU A 1 90 ? 3.495 -8.325 1.302 1.00 89.31 90 LEU A O 1
ATOM 705 N N . VAL A 1 91 ? 2.288 -9.002 -0.460 1.00 84.44 91 VAL A N 1
ATOM 706 C CA . VAL A 1 91 ? 1.344 -9.804 0.328 1.00 84.44 91 VAL A CA 1
ATOM 707 C C . VAL A 1 91 ? 1.669 -11.293 0.290 1.00 84.44 91 VAL A C 1
ATOM 709 O O . VAL A 1 91 ? 1.046 -12.069 1.017 1.00 84.44 91 VAL A O 1
ATOM 712 N N . GLN A 1 92 ? 2.651 -11.709 -0.512 1.00 76.62 92 GLN A N 1
ATOM 713 C CA . GLN A 1 92 ? 2.976 -13.116 -0.709 1.00 76.62 92 GLN A CA 1
ATOM 714 C C . GLN A 1 92 ? 3.498 -13.780 0.576 1.00 76.62 92 GLN A C 1
ATOM 716 O O . GLN A 1 92 ? 3.043 -14.867 0.926 1.00 76.62 92 GLN A O 1
ATOM 721 N N . GLU A 1 93 ? 4.351 -13.100 1.349 1.00 65.19 93 GLU A N 1
ATOM 722 C CA . GLU A 1 93 ? 4.837 -13.613 2.643 1.00 65.19 93 GLU A CA 1
ATOM 723 C C . GLU A 1 93 ? 3.689 -13.818 3.653 1.00 65.19 93 GLU A C 1
ATOM 725 O O . GLU A 1 93 ? 3.688 -14.768 4.440 1.00 65.19 93 GLU A O 1
ATOM 730 N N . ILE A 1 94 ? 2.663 -12.964 3.602 1.00 63.03 94 ILE A N 1
ATOM 731 C CA . ILE A 1 94 ? 1.459 -13.093 4.433 1.00 63.03 94 ILE A CA 1
ATOM 732 C C . ILE A 1 94 ? 0.612 -14.275 3.946 1.00 63.03 94 ILE A C 1
ATOM 734 O O . ILE A 1 94 ? 0.136 -15.069 4.755 1.00 63.03 94 ILE A O 1
ATOM 738 N N . ALA A 1 95 ? 0.446 -14.425 2.631 1.00 60.38 95 ALA A N 1
ATOM 739 C CA . ALA A 1 95 ? -0.339 -15.503 2.043 1.00 60.38 95 ALA A CA 1
ATOM 740 C C . ALA A 1 95 ? 0.278 -16.892 2.286 1.00 60.38 95 ALA A C 1
ATOM 742 O O . ALA A 1 95 ? -0.456 -17.838 2.551 1.00 60.38 95 ALA A O 1
ATOM 743 N N . GLU A 1 96 ? 1.604 -17.036 2.233 1.00 59.34 96 GLU A N 1
ATOM 744 C CA . GLU A 1 96 ? 2.294 -18.327 2.393 1.00 59.34 96 GLU A CA 1
ATOM 745 C C . GLU A 1 96 ? 2.336 -18.822 3.848 1.00 59.34 96 GLU A C 1
ATOM 747 O O . GLU A 1 96 ? 2.264 -20.029 4.097 1.00 59.34 96 GLU A O 1
ATOM 752 N N . ASN A 1 97 ? 2.393 -17.908 4.820 1.00 55.25 97 ASN A N 1
ATOM 753 C CA . ASN A 1 97 ? 2.350 -18.240 6.248 1.00 55.25 97 ASN A CA 1
ATOM 754 C C . ASN A 1 97 ? 0.950 -18.655 6.742 1.00 55.25 97 ASN A C 1
ATOM 756 O O . ASN A 1 97 ? 0.824 -19.183 7.842 1.00 55.25 97 ASN A O 1
ATOM 760 N N . GLU A 1 98 ? -0.092 -18.466 5.931 1.00 51.19 98 GLU A N 1
ATOM 761 C CA . GLU A 1 98 ? -1.474 -18.866 6.233 1.00 51.19 98 GLU A CA 1
ATOM 762 C C . GLU A 1 98 ? -1.792 -20.329 5.851 1.00 51.19 98 GLU A C 1
ATOM 764 O O . GLU A 1 98 ? -2.864 -20.830 6.197 1.00 51.19 98 GLU A O 1
ATOM 769 N N . TYR A 1 99 ? -0.887 -21.015 5.139 1.00 47.12 99 TYR A N 1
ATOM 770 C CA . TYR A 1 99 ? -1.042 -22.415 4.703 1.00 47.12 99 TYR A CA 1
ATOM 771 C C . TYR A 1 99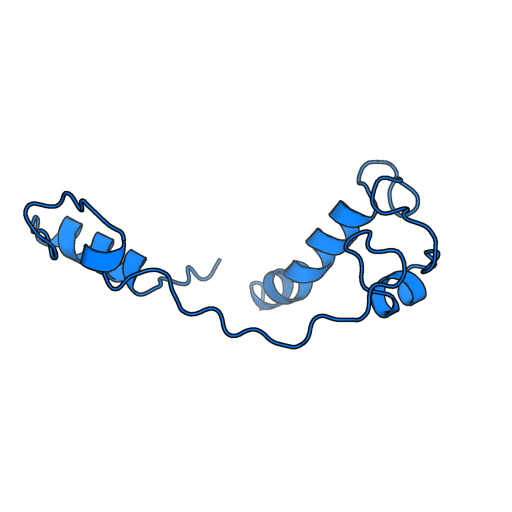 ? -0.146 -23.412 5.461 1.00 47.12 99 TYR A C 1
ATOM 773 O O . TYR A 1 99 ? -0.062 -24.579 5.069 1.00 47.12 99 TYR A O 1
ATOM 781 N N . LYS A 1 100 ? 0.519 -22.970 6.531 1.00 40.59 100 LYS A N 1
ATOM 782 C CA . LYS A 1 100 ? 1.255 -23.827 7.473 1.00 40.59 100 LYS A CA 1
ATOM 783 C C . LYS A 1 100 ? 0.505 -23.913 8.795 1.00 40.59 100 LYS A C 1
ATOM 785 O O . LYS A 1 100 ? 0.500 -25.024 9.367 1.00 40.59 100 LYS A O 1
#